Protein AF-A0A9Q3PDU7-F1 (afdb_monomer_lite)

Radius of gyration: 24.01 Å; chains: 1; bounding box: 36×20×65 Å

Sequence (83 aa):
VALANTPDNPAYVPLEAEPQIPIEVINITDIGTEFFEEVRESYEQDTSCHILTSLLDKDCKDTFLLNALDEVWKNSYSEGGFH

Foldseek 3Di:
DDDDLDPPDPPRDPPPPDPPPPDDPVPPPPPDPVNVVVVVVVLVPDPLNVLVCVCVVVVNPPPVSLVVHDPVSSVCVVVPVDD

Secondary structure (DSSP, 8-state):
-PPP--TTSTT---TT------TT--------HHHHHHHHHHHHH-HHHHHHHHHHTTT---HHHHHHS-HHHHHHHHTT---

pLDDT: mean 76.98, std 11.88, range [48.72, 91.0]

Organism: NCBI:txid1389203

Structure (mmCIF, N/CA/C/O backbone):
data_AF-A0A9Q3PDU7-F1
#
_entry.id   AF-A0A9Q3PDU7-F1
#
loop_
_atom_site.group_PDB
_atom_site.id
_atom_site.type_symbol
_atom_site.label_atom_id
_atom_site.label_alt_id
_atom_site.label_comp_id
_atom_site.label_asym_id
_atom_site.label_entity_id
_atom_site.label_seq_id
_atom_site.pdbx_PDB_ins_code
_atom_site.Cartn_x
_atom_site.Cartn_y
_atom_site.Cartn_z
_atom_site.occupancy
_atom_site.B_iso_or_equiv
_atom_site.auth_seq_id
_atom_site.auth_comp_id
_atom_site.auth_asym_id
_atom_site.auth_atom_id
_atom_site.pdbx_PDB_model_num
ATOM 1 N N . VAL A 1 1 ? -10.937 1.268 -43.980 1.00 52.31 1 VAL A N 1
ATOM 2 C CA . VAL A 1 1 ? -9.863 0.721 -44.842 1.00 52.31 1 VAL A CA 1
ATOM 3 C C . VAL A 1 1 ? -8.554 1.252 -44.291 1.00 52.31 1 VAL A C 1
ATOM 5 O O . VAL A 1 1 ? -8.451 2.462 -44.150 1.00 52.31 1 VAL A O 1
ATOM 8 N N . ALA A 1 2 ? -7.631 0.387 -43.872 1.00 61.16 2 ALA A N 1
ATOM 9 C CA . ALA A 1 2 ? -6.310 0.832 -43.427 1.00 61.16 2 ALA A CA 1
ATOM 10 C C . ALA A 1 2 ? -5.482 1.254 -44.652 1.00 61.16 2 ALA A C 1
ATOM 12 O O . ALA A 1 2 ? -5.551 0.591 -45.689 1.00 61.16 2 ALA A O 1
ATOM 13 N N . LEU A 1 3 ? -4.761 2.373 -44.554 1.00 65.56 3 LEU A N 1
ATOM 14 C CA . LEU A 1 3 ? -3.880 2.853 -45.621 1.00 65.56 3 LEU A CA 1
ATOM 15 C C . LEU A 1 3 ? -2.679 1.911 -45.773 1.00 65.56 3 LEU A C 1
ATOM 17 O O . LEU A 1 3 ? -2.199 1.349 -44.789 1.00 65.56 3 LEU A O 1
ATOM 21 N N . ALA A 1 4 ? -2.203 1.738 -47.007 1.00 77.88 4 ALA A N 1
ATOM 22 C CA . ALA A 1 4 ? -1.031 0.918 -47.279 1.00 77.88 4 ALA A CA 1
ATOM 23 C C . ALA A 1 4 ? 0.214 1.507 -46.589 1.00 77.88 4 ALA A C 1
ATOM 25 O O . ALA A 1 4 ? 0.393 2.726 -46.530 1.00 77.88 4 ALA A O 1
ATOM 26 N N . ASN A 1 5 ? 1.079 0.635 -46.069 1.00 72.69 5 ASN A N 1
ATOM 27 C CA . ASN A 1 5 ? 2.359 1.016 -45.472 1.00 72.69 5 ASN A CA 1
ATOM 28 C C . ASN A 1 5 ? 3.403 1.262 -46.578 1.00 72.69 5 ASN A C 1
ATOM 30 O O . ASN A 1 5 ? 4.372 0.521 -46.719 1.00 72.69 5 ASN A O 1
ATOM 34 N N . THR A 1 6 ? 3.138 2.249 -47.434 1.00 82.19 6 THR A N 1
ATOM 35 C CA . THR A 1 6 ? 4.019 2.697 -48.522 1.00 82.19 6 THR A CA 1
ATOM 36 C C . THR A 1 6 ? 4.828 3.917 -48.081 1.00 82.19 6 THR A C 1
ATOM 38 O O . THR A 1 6 ? 4.300 4.690 -47.288 1.00 82.19 6 THR A O 1
ATOM 41 N N . PRO A 1 7 ? 6.040 4.165 -48.611 1.00 78.50 7 PRO A N 1
ATOM 42 C CA . PRO A 1 7 ? 6.877 5.310 -48.219 1.00 78.50 7 PRO A CA 1
ATOM 43 C C . PRO A 1 7 ? 6.204 6.685 -48.349 1.00 78.50 7 PRO A C 1
ATOM 45 O O . PRO A 1 7 ? 6.552 7.612 -47.628 1.00 78.50 7 PRO A O 1
ATOM 48 N N . ASP A 1 8 ? 5.216 6.805 -49.237 1.00 81.00 8 ASP A N 1
ATOM 49 C CA . ASP A 1 8 ? 4.424 8.026 -49.423 1.00 81.00 8 ASP A CA 1
ATOM 50 C C . ASP A 1 8 ? 3.396 8.273 -48.296 1.00 81.00 8 ASP A C 1
ATOM 52 O O . ASP A 1 8 ? 2.774 9.334 -48.233 1.00 81.00 8 ASP A O 1
ATOM 56 N N . ASN A 1 9 ? 3.175 7.296 -47.409 1.00 82.19 9 ASN A N 1
ATOM 57 C CA . ASN A 1 9 ? 2.309 7.429 -46.242 1.00 82.19 9 ASN A CA 1
ATOM 58 C C . ASN A 1 9 ? 3.093 8.121 -45.110 1.00 82.19 9 ASN A C 1
ATOM 60 O O . ASN A 1 9 ? 4.118 7.597 -44.686 1.00 82.19 9 ASN A O 1
ATOM 64 N N . PRO A 1 10 ? 2.623 9.247 -44.547 1.00 76.12 10 PRO A N 1
ATOM 65 C CA . PRO A 1 10 ? 3.310 9.901 -43.429 1.00 76.12 10 PRO A CA 1
ATOM 66 C C . PRO A 1 10 ? 3.374 9.037 -42.157 1.00 76.12 10 PRO A C 1
ATOM 68 O O . PRO A 1 10 ? 4.201 9.295 -41.291 1.00 76.12 10 PRO A O 1
ATOM 71 N N . ALA A 1 11 ? 2.527 8.008 -42.045 1.00 74.81 11 ALA A N 1
ATOM 72 C CA . ALA A 1 11 ? 2.588 6.985 -41.002 1.00 74.81 11 ALA A CA 1
ATOM 73 C C . ALA A 1 11 ? 3.395 5.739 -41.429 1.00 74.81 11 ALA A C 1
ATOM 75 O O . ALA A 1 11 ? 3.224 4.673 -40.838 1.00 74.81 11 ALA A O 1
ATOM 76 N N . TYR A 1 12 ? 4.218 5.843 -42.480 1.00 80.88 12 TYR A N 1
ATOM 77 C CA . TYR A 1 12 ? 5.071 4.757 -42.949 1.00 80.88 12 TYR A CA 1
ATOM 78 C C . TYR A 1 12 ? 6.048 4.335 -41.855 1.00 80.88 12 TYR A C 1
ATOM 80 O O . TYR A 1 12 ? 6.844 5.139 -41.368 1.00 80.88 12 TYR A O 1
ATOM 88 N N . VAL A 1 13 ? 6.008 3.054 -41.504 1.00 76.00 13 VAL A N 1
ATOM 89 C CA . VAL A 1 13 ? 6.980 2.438 -40.602 1.00 76.00 13 VAL A CA 1
ATOM 90 C C . VAL A 1 13 ? 7.702 1.346 -41.387 1.00 76.00 13 VAL A C 1
ATOM 92 O O . VAL A 1 13 ? 7.057 0.362 -41.766 1.00 76.00 13 VAL A O 1
ATOM 95 N N . PRO A 1 14 ? 9.013 1.493 -41.669 1.00 77.88 14 PRO A N 1
ATOM 96 C CA . PRO A 1 14 ? 9.797 0.429 -42.285 1.00 77.88 14 PRO A CA 1
ATOM 97 C C . PRO A 1 14 ? 9.661 -0.855 -41.459 1.00 77.88 14 PRO A C 1
ATOM 99 O O . PRO A 1 14 ? 9.830 -0.814 -40.243 1.00 77.88 14 PRO A O 1
ATOM 102 N N . LEU A 1 15 ? 9.378 -1.996 -42.098 1.00 65.62 15 LEU A N 1
ATOM 103 C CA . LEU A 1 15 ? 9.244 -3.282 -41.388 1.00 65.62 15 LEU A CA 1
ATOM 104 C C . LEU A 1 15 ? 10.523 -3.699 -40.634 1.00 65.62 15 LEU A C 1
ATOM 106 O O . LEU A 1 15 ? 10.450 -4.529 -39.735 1.00 65.62 15 LEU A O 1
ATOM 110 N N . GLU A 1 16 ? 11.669 -3.126 -41.005 1.00 61.75 16 GLU A N 1
ATOM 111 C CA . GLU A 1 16 ? 12.992 -3.376 -40.419 1.00 61.75 16 GLU A CA 1
ATOM 112 C C . GLU A 1 16 ? 13.387 -2.345 -39.352 1.00 61.75 16 GLU A C 1
ATOM 114 O O . GLU A 1 16 ? 14.500 -2.404 -38.833 1.00 61.75 16 GLU A O 1
ATOM 119 N N . ALA A 1 17 ? 12.514 -1.385 -39.022 1.00 57.41 17 ALA A N 1
ATOM 120 C CA . ALA A 1 17 ? 12.772 -0.497 -37.899 1.00 57.41 17 ALA A CA 1
ATOM 121 C C . ALA A 1 17 ? 12.815 -1.352 -36.627 1.00 57.41 17 ALA A C 1
ATOM 123 O O . ALA A 1 17 ? 11.800 -1.919 -36.216 1.00 57.41 17 ALA A O 1
ATOM 124 N N . GLU A 1 18 ? 14.011 -1.474 -36.046 1.00 59.88 18 GLU A N 1
ATOM 125 C CA . GLU A 1 18 ? 14.216 -2.102 -34.746 1.00 59.88 18 GLU A CA 1
ATOM 126 C C . GLU A 1 18 ? 13.163 -1.595 -33.751 1.00 59.88 18 GLU A C 1
ATOM 128 O O . GLU A 1 18 ? 12.738 -0.435 -33.851 1.00 59.88 18 GLU A O 1
ATOM 133 N N . PRO A 1 19 ? 12.708 -2.443 -32.808 1.00 56.78 19 PRO A N 1
ATOM 134 C CA . PRO A 1 19 ? 11.761 -2.017 -31.791 1.00 56.78 19 PRO A CA 1
ATOM 135 C C . PRO A 1 19 ? 12.272 -0.718 -31.176 1.00 56.78 19 PRO A C 1
ATOM 137 O O . PRO A 1 19 ? 13.376 -0.684 -30.635 1.00 56.78 19 PRO A O 1
ATOM 140 N N . GLN A 1 20 ? 11.484 0.354 -31.308 1.00 59.50 20 GLN A N 1
ATOM 141 C CA . GLN A 1 20 ? 11.763 1.608 -30.626 1.00 59.50 20 GLN A CA 1
ATOM 142 C C . GLN A 1 20 ? 11.862 1.267 -29.144 1.00 59.50 20 GLN A C 1
ATOM 144 O O . GLN A 1 20 ? 10.855 0.946 -28.508 1.00 59.50 20 GLN A O 1
ATOM 149 N N . ILE A 1 21 ? 13.094 1.240 -28.635 1.00 56.56 21 ILE A N 1
ATOM 150 C CA . ILE A 1 21 ? 13.370 1.012 -27.225 1.00 56.56 21 ILE A CA 1
ATOM 151 C C . ILE A 1 21 ? 12.525 2.057 -26.486 1.00 56.56 21 ILE A C 1
ATOM 153 O O . ILE A 1 21 ? 12.615 3.239 -26.834 1.00 56.56 21 ILE A O 1
ATOM 157 N N . PRO A 1 22 ? 11.644 1.650 -25.555 1.00 53.75 22 PRO A N 1
ATOM 158 C CA . PRO A 1 22 ? 10.777 2.588 -24.865 1.00 53.75 22 PRO A CA 1
ATOM 159 C C . PRO A 1 22 ? 11.607 3.716 -24.254 1.00 53.75 22 PRO A C 1
ATOM 161 O O . PRO A 1 22 ? 12.677 3.465 -23.697 1.00 53.75 22 PRO A O 1
ATOM 164 N N . ILE A 1 23 ? 11.096 4.938 -24.413 1.00 58.81 23 ILE A N 1
ATOM 165 C CA . ILE A 1 23 ? 11.659 6.206 -23.938 1.00 58.81 23 ILE A CA 1
ATOM 166 C C . ILE A 1 23 ? 12.308 6.008 -22.565 1.00 58.81 23 ILE A C 1
ATOM 168 O O . ILE A 1 23 ? 11.612 5.706 -21.601 1.00 58.81 23 ILE A O 1
ATOM 172 N N . GLU A 1 24 ? 13.636 6.149 -22.535 1.00 57.41 24 GLU A N 1
ATOM 173 C CA . GLU A 1 24 ? 14.486 6.268 -21.347 1.00 57.41 24 GLU A CA 1
ATOM 174 C C . GLU A 1 24 ? 14.013 5.453 -20.137 1.00 57.41 24 GLU A C 1
ATOM 176 O O . GLU A 1 24 ? 13.576 5.987 -19.117 1.00 57.41 24 GLU A O 1
ATOM 181 N N . VAL A 1 25 ? 14.160 4.128 -20.212 1.00 48.72 25 VAL A N 1
ATOM 182 C CA . VAL A 1 25 ? 14.264 3.340 -18.983 1.00 48.72 25 VAL A CA 1
ATOM 183 C C . VAL A 1 25 ? 15.528 3.821 -18.272 1.00 48.72 25 VAL A C 1
ATOM 185 O O . VAL A 1 25 ? 16.637 3.418 -18.624 1.00 48.72 25 VAL A O 1
ATOM 188 N N . ILE A 1 26 ? 15.371 4.716 -17.294 1.00 61.16 26 ILE A N 1
ATOM 189 C CA . ILE A 1 26 ? 16.414 5.013 -16.314 1.00 61.16 26 ILE A CA 1
ATOM 190 C C . ILE A 1 26 ? 16.623 3.713 -15.546 1.00 61.16 26 ILE A C 1
ATOM 192 O O . ILE A 1 26 ? 15.917 3.402 -14.588 1.00 61.16 26 ILE A O 1
ATOM 196 N N . ASN A 1 27 ? 17.556 2.901 -16.028 1.00 51.72 27 ASN A N 1
ATOM 197 C CA . ASN A 1 27 ? 17.968 1.699 -15.340 1.00 51.72 27 ASN A CA 1
ATOM 198 C C . ASN A 1 27 ? 18.864 2.145 -14.188 1.00 51.72 27 ASN A C 1
ATOM 200 O O . ASN A 1 27 ? 20.046 2.421 -14.385 1.00 51.72 27 ASN A O 1
ATOM 204 N N . ILE A 1 28 ? 18.280 2.303 -13.002 1.00 61.25 28 ILE A N 1
ATOM 205 C CA . ILE A 1 28 ? 19.043 2.666 -11.815 1.00 61.25 28 ILE A CA 1
ATOM 206 C C . ILE A 1 28 ? 19.777 1.410 -11.335 1.00 61.25 28 ILE A C 1
ATOM 208 O O . ILE A 1 28 ? 19.271 0.646 -10.520 1.00 61.25 28 ILE A O 1
ATOM 212 N N . THR A 1 29 ? 20.963 1.171 -11.889 1.00 61.78 29 THR A N 1
ATOM 213 C CA . THR A 1 29 ? 21.823 0.028 -11.538 1.00 61.78 29 THR A CA 1
ATOM 214 C C . THR A 1 29 ? 22.690 0.282 -10.311 1.00 61.78 29 THR A C 1
ATOM 216 O O . THR A 1 29 ? 23.238 -0.663 -9.752 1.00 61.78 29 THR A O 1
ATOM 219 N N . ASP A 1 30 ? 22.804 1.546 -9.897 1.00 63.12 30 ASP A N 1
ATOM 220 C CA . ASP A 1 30 ? 23.760 1.991 -8.877 1.00 63.12 30 ASP A CA 1
ATOM 221 C C . ASP A 1 30 ? 23.120 2.174 -7.494 1.00 63.12 30 ASP A C 1
ATOM 223 O O . ASP A 1 30 ? 23.792 2.581 -6.545 1.00 63.12 30 ASP A O 1
ATOM 227 N N . ILE A 1 31 ? 21.825 1.864 -7.347 1.00 69.12 31 ILE A N 1
ATOM 228 C CA . ILE A 1 31 ? 21.237 1.724 -6.015 1.00 69.12 31 ILE A CA 1
ATOM 229 C C . ILE A 1 31 ? 21.786 0.424 -5.429 1.00 69.12 31 ILE A C 1
ATOM 231 O O . ILE A 1 31 ? 21.358 -0.676 -5.782 1.00 69.12 31 ILE A O 1
ATOM 235 N N . GLY A 1 32 ? 22.781 0.573 -4.557 1.00 75.50 32 GLY A N 1
ATOM 236 C CA . GLY A 1 32 ? 23.384 -0.538 -3.840 1.00 75.50 32 GLY A CA 1
ATOM 237 C C . GLY A 1 32 ? 22.359 -1.274 -2.980 1.00 75.50 32 GLY A C 1
ATOM 238 O O . GLY A 1 32 ? 21.382 -0.694 -2.506 1.00 75.50 32 GLY A O 1
ATOM 239 N N . THR A 1 33 ? 22.611 -2.560 -2.747 1.00 79.81 33 THR A N 1
ATOM 240 C CA . THR A 1 33 ? 21.780 -3.424 -1.897 1.00 79.81 33 THR A CA 1
ATOM 241 C C . THR A 1 33 ? 21.516 -2.809 -0.519 1.00 79.81 33 THR A C 1
ATOM 243 O O . THR A 1 33 ? 20.413 -2.950 -0.003 1.00 79.81 33 THR A O 1
ATOM 246 N N . GLU A 1 34 ? 22.488 -2.061 0.012 1.00 82.19 34 GLU A N 1
ATOM 247 C CA . GLU A 1 34 ? 22.414 -1.331 1.284 1.00 82.19 34 GLU A CA 1
ATOM 248 C C . GLU A 1 34 ? 21.210 -0.381 1.359 1.00 82.19 34 GLU A C 1
ATOM 250 O O . GLU A 1 34 ? 20.504 -0.371 2.359 1.00 82.19 34 GLU A O 1
ATOM 255 N N . PHE A 1 35 ? 20.892 0.342 0.279 1.00 85.12 35 PHE A N 1
ATOM 256 C CA . PHE A 1 35 ? 19.717 1.218 0.254 1.00 85.12 35 PHE A CA 1
ATOM 257 C C . PHE A 1 35 ? 18.416 0.421 0.388 1.00 85.12 35 PHE A C 1
ATOM 259 O O . PHE A 1 35 ? 17.515 0.799 1.129 1.00 85.12 35 PHE A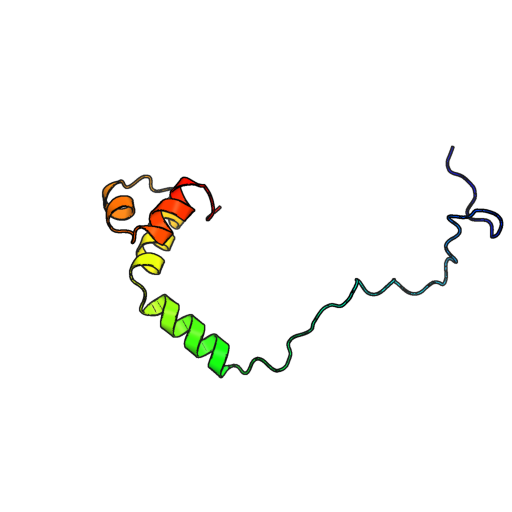 O 1
ATOM 266 N N . PHE A 1 36 ? 18.296 -0.697 -0.331 1.00 83.94 36 PHE A N 1
ATOM 267 C CA . PHE A 1 36 ? 17.095 -1.528 -0.250 1.00 83.94 36 PHE A CA 1
ATOM 268 C C . PHE A 1 36 ? 16.972 -2.232 1.104 1.00 83.94 36 PHE A C 1
ATOM 270 O O . PHE A 1 36 ? 15.856 -2.494 1.551 1.00 83.94 36 PHE A O 1
ATOM 277 N N . GLU A 1 37 ? 18.096 -2.556 1.743 1.00 86.06 37 GLU A N 1
ATOM 278 C CA . GLU A 1 37 ? 18.133 -3.068 3.112 1.00 86.06 37 GLU A CA 1
ATOM 279 C C . GLU A 1 37 ? 17.673 -2.001 4.106 1.00 86.06 37 GLU A C 1
ATOM 281 O O . GLU A 1 37 ? 16.757 -2.273 4.875 1.00 86.06 37 GLU A O 1
ATOM 286 N N . GLU A 1 38 ? 18.188 -0.775 4.010 1.00 86.62 38 GLU A N 1
ATOM 287 C CA . GLU A 1 38 ? 17.776 0.353 4.854 1.00 86.62 38 GLU A CA 1
ATOM 288 C C . GLU A 1 38 ? 16.279 0.667 4.698 1.00 86.62 38 GLU A C 1
ATOM 290 O O . GLU A 1 38 ? 15.553 0.813 5.682 1.00 86.62 38 GLU A O 1
ATOM 295 N N . VAL A 1 39 ? 15.777 0.691 3.460 1.00 86.56 39 VAL A N 1
ATOM 296 C CA . VAL A 1 39 ? 14.346 0.876 3.181 1.00 86.56 39 VAL A CA 1
ATOM 297 C C . VAL A 1 39 ? 13.514 -0.252 3.798 1.00 86.56 39 VAL A C 1
ATOM 299 O O . VAL A 1 39 ? 12.468 0.008 4.392 1.00 86.56 39 VAL A O 1
ATOM 302 N N . ARG A 1 40 ? 13.966 -1.507 3.691 1.00 86.19 40 ARG A N 1
ATOM 303 C CA . ARG A 1 40 ? 13.268 -2.654 4.288 1.00 86.19 40 ARG A CA 1
ATOM 304 C C . ARG A 1 40 ? 13.228 -2.548 5.811 1.00 86.19 40 ARG A C 1
ATOM 306 O O . ARG A 1 40 ? 12.155 -2.707 6.387 1.00 86.19 40 ARG A O 1
ATOM 313 N N . GLU A 1 41 ? 14.357 -2.244 6.445 1.00 89.19 41 GLU A N 1
ATOM 314 C CA . GLU A 1 41 ? 14.437 -2.056 7.897 1.00 89.19 41 GLU A CA 1
ATOM 315 C C . GLU A 1 41 ? 13.538 -0.909 8.370 1.00 89.19 41 GLU A C 1
ATOM 317 O O . GLU A 1 41 ? 12.845 -1.047 9.380 1.00 89.19 41 GLU A O 1
ATOM 322 N N . SER A 1 42 ? 13.472 0.193 7.616 1.00 87.50 42 SER A N 1
ATOM 323 C CA . SER A 1 42 ? 12.572 1.308 7.926 1.00 87.50 42 SER A CA 1
ATOM 324 C C . SER A 1 42 ? 11.108 0.867 7.962 1.00 87.50 42 SER A C 1
ATOM 326 O O . SER A 1 42 ? 10.372 1.284 8.855 1.00 87.50 42 SER A O 1
ATOM 328 N N . TYR A 1 43 ? 10.672 0.023 7.025 1.00 85.19 43 TYR A N 1
ATOM 329 C CA . TYR A 1 43 ? 9.299 -0.488 7.013 1.00 85.19 43 TYR A CA 1
ATOM 330 C C . TYR A 1 43 ? 9.035 -1.506 8.127 1.00 85.19 43 TYR A C 1
ATOM 332 O O . TYR A 1 43 ? 7.931 -1.547 8.666 1.00 85.19 43 TYR A O 1
ATOM 340 N N . GLU A 1 44 ? 10.032 -2.307 8.510 1.00 84.75 44 GLU A N 1
ATOM 341 C CA . GLU A 1 44 ? 9.911 -3.237 9.638 1.00 84.75 44 GLU A CA 1
ATOM 342 C C . GLU A 1 44 ? 9.786 -2.519 10.988 1.00 84.75 44 GLU A C 1
ATOM 344 O O . GLU A 1 44 ? 9.142 -3.042 11.899 1.00 84.75 44 GLU A O 1
ATOM 349 N N . GLN A 1 45 ? 10.360 -1.325 11.128 1.00 87.06 45 GLN A N 1
ATOM 350 C CA . GLN A 1 45 ? 10.265 -0.532 12.356 1.00 87.06 45 GLN A CA 1
ATOM 351 C C . GLN A 1 45 ? 9.031 0.380 12.400 1.00 87.06 45 GLN A C 1
ATOM 353 O O . GLN A 1 45 ? 8.607 0.781 13.487 1.00 87.06 45 GLN A O 1
ATOM 358 N N . ASP A 1 46 ? 8.428 0.695 11.251 1.00 88.12 46 ASP A N 1
ATOM 359 C CA . ASP A 1 46 ? 7.259 1.568 11.184 1.00 88.12 46 ASP A CA 1
ATOM 360 C C . ASP A 1 46 ? 5.969 0.819 11.560 1.00 88.12 46 ASP A C 1
ATOM 362 O O . ASP A 1 46 ? 5.476 -0.074 10.867 1.00 88.12 46 ASP A O 1
ATOM 366 N N . THR A 1 47 ? 5.372 1.229 12.678 1.00 88.56 47 THR A N 1
ATOM 367 C CA . THR A 1 47 ? 4.126 0.645 13.189 1.00 88.56 47 THR A CA 1
ATOM 368 C C . THR A 1 47 ? 2.946 0.886 12.242 1.00 88.56 47 THR A C 1
ATOM 370 O O . THR A 1 47 ? 2.101 -0.001 12.087 1.00 88.56 47 THR A O 1
ATOM 373 N N . SER A 1 48 ? 2.898 2.036 11.561 1.00 88.00 48 SER A N 1
ATOM 374 C CA . SER A 1 48 ? 1.847 2.357 10.589 1.00 88.00 48 SER A CA 1
ATOM 375 C C . SER A 1 48 ? 1.887 1.400 9.394 1.00 88.00 48 SER A C 1
ATOM 377 O O . SER A 1 48 ? 0.830 0.989 8.913 1.00 88.00 48 SER A O 1
ATOM 379 N N . CYS A 1 49 ? 3.074 0.939 8.980 1.00 87.56 49 CYS A N 1
ATOM 380 C CA . CYS A 1 49 ? 3.221 -0.061 7.916 1.00 87.56 49 CYS A CA 1
ATOM 381 C C . CYS A 1 49 ? 2.609 -1.414 8.291 1.00 87.56 49 CYS A C 1
ATOM 383 O O . CYS A 1 49 ? 1.870 -2.011 7.501 1.00 87.56 49 CYS A O 1
ATOM 385 N N . HIS A 1 50 ? 2.852 -1.888 9.513 1.00 88.25 50 HIS A N 1
ATOM 386 C CA . HIS A 1 50 ? 2.279 -3.150 10.001 1.00 88.25 50 HIS A CA 1
ATOM 387 C C . HIS A 1 50 ? 0.757 -3.084 10.139 1.00 88.25 50 HIS A C 1
ATOM 389 O O . HIS A 1 50 ? 0.048 -4.023 9.759 1.00 88.25 50 HIS A O 1
ATOM 395 N N . ILE A 1 51 ? 0.243 -1.963 10.653 1.00 88.94 51 ILE A N 1
ATOM 396 C CA . ILE A 1 51 ? -1.199 -1.716 10.775 1.00 88.94 51 ILE A CA 1
ATOM 397 C C . ILE A 1 51 ? -1.848 -1.688 9.390 1.00 88.94 51 ILE A C 1
ATOM 399 O O . ILE A 1 51 ? -2.861 -2.356 9.180 1.00 88.94 51 ILE A O 1
ATOM 403 N N . LEU A 1 52 ? -1.254 -0.969 8.435 1.00 87.75 52 LEU A N 1
ATOM 404 C CA . LEU A 1 52 ? -1.767 -0.864 7.073 1.00 87.75 52 LEU A CA 1
ATOM 405 C C . LEU A 1 52 ? -1.794 -2.228 6.377 1.00 87.75 52 LEU A C 1
ATOM 407 O O . LEU A 1 52 ? -2.816 -2.608 5.812 1.00 87.75 52 LEU A O 1
ATOM 411 N N . THR A 1 53 ? -0.710 -2.997 6.479 1.00 86.69 53 THR A N 1
ATOM 412 C CA . THR A 1 53 ? -0.642 -4.351 5.909 1.00 86.69 53 THR A CA 1
ATOM 413 C C . THR A 1 53 ? -1.738 -5.242 6.498 1.00 86.69 53 THR A C 1
ATOM 415 O O . THR A 1 53 ? -2.398 -5.976 5.770 1.00 86.69 53 THR A O 1
ATOM 418 N N . SER A 1 54 ? -2.010 -5.116 7.800 1.00 85.81 54 SER A N 1
ATOM 419 C CA . SER A 1 54 ? -3.081 -5.860 8.478 1.00 85.81 54 SER A CA 1
ATOM 420 C C . SER A 1 54 ? -4.492 -5.435 8.047 1.00 85.81 54 SER A C 1
ATOM 422 O O . SER A 1 54 ? -5.395 -6.273 7.999 1.00 85.81 54 SER A O 1
ATOM 424 N N . LEU A 1 55 ? -4.697 -4.147 7.749 1.00 85.38 55 LEU A N 1
ATOM 425 C CA . LEU A 1 55 ? -5.955 -3.626 7.203 1.00 85.38 55 LEU A CA 1
ATOM 426 C C . LEU A 1 55 ? -6.198 -4.163 5.783 1.00 85.38 55 LEU A C 1
ATOM 428 O O . LEU A 1 55 ? -7.307 -4.610 5.485 1.00 85.38 55 LEU A O 1
ATOM 432 N N . LEU A 1 56 ? -5.156 -4.181 4.944 1.00 85.25 56 LEU A N 1
ATOM 433 C CA . LEU A 1 56 ? -5.220 -4.600 3.540 1.00 85.25 56 LEU A CA 1
ATOM 434 C C . LEU A 1 56 ? -5.346 -6.123 3.364 1.00 85.25 56 LEU A C 1
ATOM 436 O O . LEU A 1 56 ? -6.156 -6.572 2.558 1.00 85.25 56 LEU A O 1
ATOM 440 N N . ASP A 1 57 ? -4.621 -6.928 4.148 1.00 82.19 57 ASP A N 1
ATOM 441 C CA . ASP A 1 57 ? -4.594 -8.403 4.037 1.00 82.19 57 ASP A CA 1
ATOM 442 C C . ASP A 1 57 ? -5.963 -9.064 4.308 1.00 82.19 57 ASP A C 1
ATOM 444 O O . ASP A 1 57 ? -6.215 -10.212 3.944 1.00 82.19 57 ASP A O 1
ATOM 448 N N . LYS A 1 58 ? -6.887 -8.337 4.945 1.00 66.06 58 LYS A N 1
ATOM 449 C CA . LYS A 1 58 ? -8.203 -8.857 5.348 1.00 66.06 58 LYS A CA 1
ATOM 450 C C . LYS A 1 58 ? -9.384 -8.032 4.851 1.00 66.06 58 LYS A C 1
ATOM 452 O O . LYS A 1 58 ? -10.507 -8.303 5.281 1.00 66.06 58 LYS A O 1
ATOM 457 N N . ASP A 1 59 ? -9.140 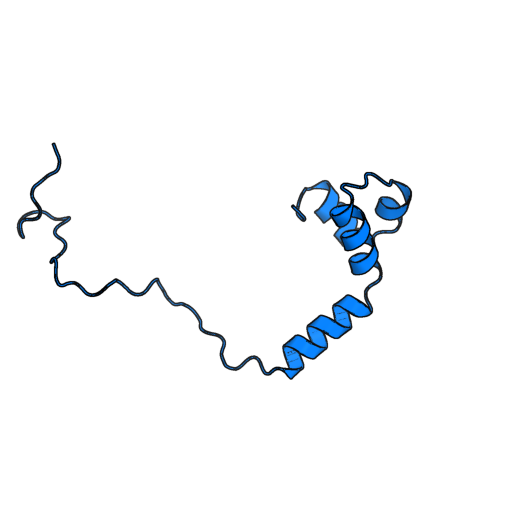-7.022 4.011 1.00 66.69 59 ASP A N 1
ATOM 458 C CA . ASP A 1 59 ? -10.127 -5.983 3.668 1.00 66.69 59 ASP A CA 1
ATOM 459 C C . ASP A 1 59 ? -10.855 -5.489 4.942 1.00 66.69 59 ASP A C 1
ATOM 461 O O . ASP A 1 59 ? -12.079 -5.319 5.035 1.00 66.69 59 ASP A O 1
ATOM 465 N N . CYS A 1 60 ? -10.069 -5.418 6.018 1.00 65.62 60 CYS A N 1
ATOM 466 C CA . CYS A 1 60 ? -10.551 -5.373 7.377 1.00 65.62 60 CYS A CA 1
ATOM 467 C C . CYS A 1 60 ? -10.914 -3.930 7.668 1.00 65.62 60 CYS A C 1
ATOM 469 O O . CYS A 1 60 ? -10.051 -3.087 7.891 1.00 65.62 60 CYS A O 1
ATOM 471 N N . LYS A 1 61 ? -12.212 -3.627 7.691 1.00 72.00 61 LYS A N 1
ATOM 472 C CA . LYS A 1 61 ? -12.727 -2.307 8.086 1.00 72.00 61 LYS A CA 1
ATOM 473 C C . LYS A 1 61 ? -12.663 -2.109 9.604 1.00 72.00 61 LYS A C 1
ATOM 475 O O . LYS A 1 61 ? -13.611 -1.605 10.206 1.00 72.00 61 LYS A O 1
ATOM 480 N N . ASP A 1 62 ? -11.575 -2.548 10.235 1.00 80.12 62 ASP A N 1
ATOM 481 C CA . ASP A 1 62 ? -11.362 -2.374 11.662 1.00 80.12 62 ASP A CA 1
ATOM 482 C C . ASP A 1 62 ? -11.033 -0.910 11.947 1.00 80.12 62 ASP A C 1
ATOM 484 O O . ASP A 1 62 ? -9.918 -0.418 11.768 1.00 80.12 62 ASP A O 1
ATOM 488 N N . THR A 1 63 ? -12.060 -0.207 12.413 1.00 81.50 63 THR A N 1
ATOM 489 C CA . THR A 1 63 ? -11.988 1.197 12.804 1.00 81.50 63 THR A CA 1
ATOM 490 C C . THR A 1 63 ? -10.979 1.458 13.919 1.00 81.50 63 THR A C 1
ATOM 492 O O . THR A 1 63 ? -10.510 2.585 14.041 1.00 81.50 63 THR A O 1
ATOM 495 N N . PHE A 1 64 ? -10.638 0.461 14.741 1.00 84.50 64 PHE A N 1
ATOM 496 C CA . PHE A 1 64 ? -9.626 0.621 15.779 1.00 84.50 64 PHE A CA 1
ATOM 497 C C . PHE A 1 64 ? -8.234 0.733 15.157 1.00 84.50 64 PHE A C 1
ATOM 499 O O . PHE A 1 64 ? -7.534 1.712 15.405 1.00 84.50 64 PHE A O 1
ATOM 506 N N . LEU A 1 65 ? -7.880 -0.210 14.282 1.00 83.94 65 LEU A N 1
ATOM 507 C CA . LEU A 1 65 ? -6.618 -0.188 13.541 1.00 83.94 65 LEU A CA 1
ATOM 508 C C . LEU A 1 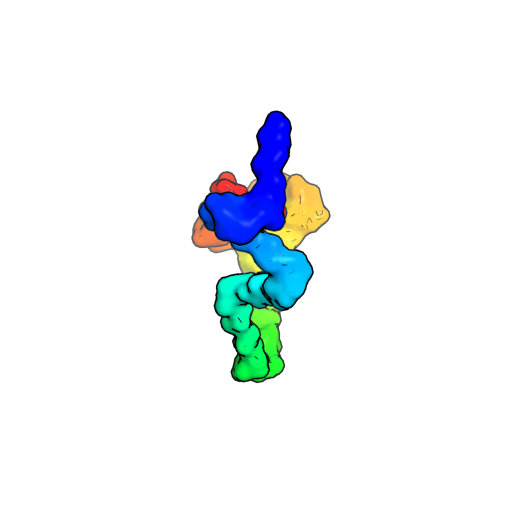65 ? -6.509 1.057 12.656 1.00 83.94 65 LEU A C 1
ATOM 510 O O . LEU A 1 65 ? -5.483 1.727 12.643 1.00 83.94 65 LEU A O 1
ATOM 514 N N . LEU A 1 66 ? -7.602 1.444 12.003 1.00 85.88 66 LEU A N 1
ATOM 515 C CA . LEU A 1 66 ? -7.646 2.639 11.160 1.00 85.88 66 LEU A CA 1
ATOM 516 C C . LEU A 1 66 ? -7.463 3.945 11.953 1.00 85.88 66 LEU A C 1
ATOM 518 O O . LEU A 1 66 ? -6.964 4.933 11.423 1.00 85.88 66 LEU A O 1
ATOM 522 N N . ASN A 1 67 ? -7.859 3.967 13.227 1.00 86.81 67 ASN A N 1
ATOM 523 C CA . ASN A 1 67 ? -7.609 5.097 14.123 1.00 86.81 67 ASN A CA 1
ATOM 524 C C . ASN A 1 67 ? -6.217 5.067 14.765 1.00 86.81 67 ASN A C 1
ATOM 526 O O . ASN A 1 67 ? -5.792 6.097 15.278 1.00 86.81 67 ASN A O 1
ATOM 530 N N . ALA A 1 68 ? -5.541 3.919 14.748 1.00 88.44 68 ALA A N 1
ATOM 531 C CA . ALA A 1 68 ? -4.173 3.766 15.228 1.00 88.44 68 ALA A CA 1
ATOM 532 C C . ALA A 1 68 ? -3.119 4.129 14.167 1.00 88.44 68 ALA A C 1
ATOM 534 O O . ALA A 1 68 ? -1.949 4.254 14.513 1.00 88.44 68 ALA A O 1
ATOM 535 N N . LEU A 1 69 ? -3.522 4.309 12.902 1.00 88.44 69 LEU A N 1
ATOM 536 C CA . LEU A 1 69 ? -2.669 4.880 11.861 1.00 88.44 69 LEU A CA 1
ATOM 537 C C . LEU A 1 69 ? -2.359 6.347 12.153 1.00 88.44 69 LEU A C 1
ATOM 539 O O . LEU A 1 69 ? -3.244 7.121 12.532 1.00 88.44 69 LEU A O 1
ATOM 543 N N . ASP A 1 70 ? -1.128 6.742 11.849 1.00 91.00 70 ASP A N 1
ATOM 544 C CA . ASP A 1 70 ? -0.766 8.151 11.791 1.00 91.00 70 ASP A CA 1
ATOM 545 C C . ASP A 1 70 ? -1.616 8.895 10.750 1.00 91.00 70 ASP A C 1
ATOM 547 O O . ASP A 1 70 ? -2.018 8.336 9.724 1.00 91.00 70 ASP A O 1
ATOM 551 N N . GLU A 1 71 ? -1.872 10.186 10.986 1.00 88.12 71 GLU A N 1
ATOM 552 C CA . GLU A 1 71 ? -2.793 10.988 10.163 1.00 88.12 71 GLU A CA 1
ATOM 553 C C . GLU A 1 71 ? -2.476 10.940 8.665 1.00 88.12 71 GLU A C 1
ATOM 555 O O . GLU A 1 71 ? -3.386 10.816 7.847 1.00 88.12 71 GLU A O 1
ATOM 560 N N . VAL A 1 72 ? -1.193 11.003 8.298 1.00 88.44 72 VAL A N 1
ATOM 561 C CA . VAL A 1 72 ? -0.760 10.992 6.892 1.00 88.44 72 VAL A CA 1
ATOM 562 C C . VAL A 1 72 ? -1.182 9.694 6.200 1.00 88.44 72 VAL A C 1
ATOM 564 O O . VAL A 1 72 ? -1.752 9.718 5.109 1.00 88.44 72 VAL A O 1
ATOM 567 N N . TRP A 1 73 ? -0.959 8.561 6.864 1.00 88.62 73 TRP A N 1
ATOM 568 C CA . TRP A 1 73 ? -1.303 7.234 6.358 1.00 88.62 73 TRP A CA 1
ATOM 569 C C . TRP A 1 73 ? -2.810 7.025 6.315 1.00 88.62 73 TRP A C 1
ATOM 571 O O . TRP A 1 73 ? -3.342 6.495 5.341 1.00 88.62 73 TRP A O 1
ATOM 581 N N . LYS A 1 74 ? -3.508 7.491 7.351 1.00 88.50 74 LYS A N 1
ATOM 582 C CA . LYS A 1 74 ? -4.963 7.419 7.455 1.00 88.50 74 LYS A CA 1
ATOM 583 C C . LYS A 1 74 ? -5.657 8.188 6.332 1.00 88.50 74 LYS A C 1
ATOM 585 O O . LYS A 1 74 ? -6.590 7.657 5.730 1.00 88.50 74 LYS A O 1
ATOM 590 N N . ASN A 1 75 ? -5.185 9.397 6.026 1.00 88.81 75 ASN A N 1
ATOM 591 C CA . ASN A 1 75 ? -5.711 10.206 4.926 1.00 88.81 75 ASN A CA 1
ATOM 592 C C . ASN A 1 75 ? -5.522 9.477 3.594 1.00 88.81 75 ASN A C 1
ATOM 594 O O . ASN A 1 75 ? -6.504 9.216 2.899 1.00 88.81 75 ASN A O 1
ATOM 598 N N . SER A 1 76 ? -4.294 9.031 3.313 1.00 86.94 76 SER A N 1
ATOM 599 C CA . SER A 1 76 ? -3.964 8.303 2.085 1.00 86.94 76 SER A CA 1
ATOM 600 C C . SER A 1 76 ? -4.779 7.004 1.938 1.00 86.94 76 SER A C 1
ATOM 602 O O . SER A 1 76 ? -5.290 6.701 0.863 1.00 86.94 76 SER A O 1
ATOM 604 N N . TYR A 1 77 ? -5.019 6.273 3.033 1.00 86.38 77 TYR A N 1
ATOM 605 C CA . TYR A 1 77 ? -5.901 5.100 3.038 1.00 86.38 77 TYR A CA 1
ATOM 606 C C . TYR A 1 77 ? -7.361 5.448 2.740 1.00 86.38 77 TYR A C 1
ATOM 608 O O . TYR A 1 77 ? -7.999 4.777 1.931 1.00 86.38 77 TYR A O 1
ATOM 616 N N . SER A 1 78 ? -7.898 6.510 3.344 1.00 83.88 78 SER A N 1
ATOM 617 C CA . SER A 1 78 ? -9.288 6.926 3.114 1.00 83.88 78 SER A CA 1
ATOM 618 C C . SER A 1 78 ? -9.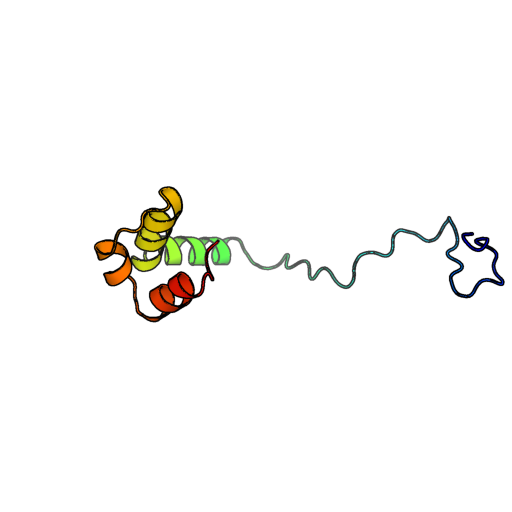546 7.450 1.696 1.00 83.88 78 SER A C 1
ATOM 620 O O . SER A 1 78 ? -10.656 7.310 1.185 1.00 83.88 78 SER A O 1
ATOM 622 N N . GLU A 1 79 ? -8.518 8.003 1.051 1.00 87.94 79 GLU A N 1
ATOM 623 C CA . GLU A 1 79 ? -8.542 8.466 -0.342 1.00 87.94 79 GLU A CA 1
ATOM 624 C C . GLU A 1 79 ? -8.353 7.336 -1.361 1.00 87.94 79 GLU A C 1
ATOM 626 O O . GLU A 1 79 ? -8.531 7.550 -2.559 1.00 87.94 79 GLU A O 1
ATOM 631 N N . GLY A 1 80 ? -8.016 6.130 -0.8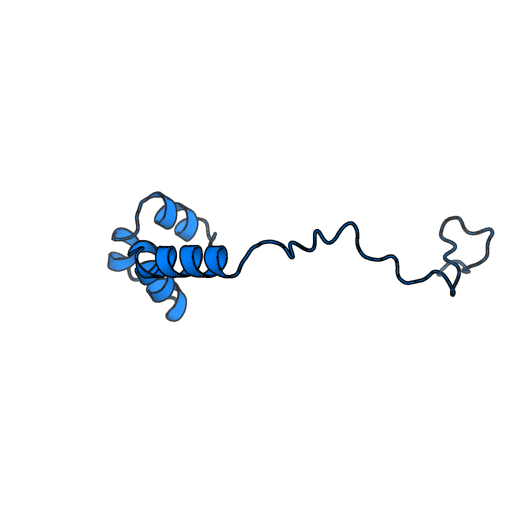99 1.00 81.25 80 GLY A N 1
ATOM 632 C CA . GLY A 1 80 ? -7.759 4.996 -1.771 1.00 81.25 80 GLY A CA 1
ATOM 633 C C . GLY A 1 80 ? -6.354 4.953 -2.371 1.00 81.25 80 GLY A C 1
ATOM 634 O O . GLY A 1 80 ? -6.142 4.371 -3.428 1.00 81.25 80 GLY A O 1
ATOM 635 N N . GLY A 1 81 ? -5.368 5.540 -1.697 1.00 77.12 81 GLY A N 1
ATOM 636 C CA . GLY A 1 81 ? -3.960 5.469 -2.097 1.00 77.12 81 GLY A CA 1
ATOM 637 C C . GLY A 1 81 ? -3.337 4.070 -1.984 1.00 77.12 81 GLY A C 1
ATOM 638 O O . GLY A 1 81 ? -2.260 3.845 -2.529 1.00 77.12 81 GLY A O 1
ATOM 639 N N . PHE A 1 82 ? -4.005 3.133 -1.302 1.00 72.62 82 PHE A N 1
ATOM 640 C CA . PHE A 1 82 ? -3.560 1.749 -1.124 1.00 72.62 82 PHE A CA 1
ATOM 641 C C . PHE A 1 82 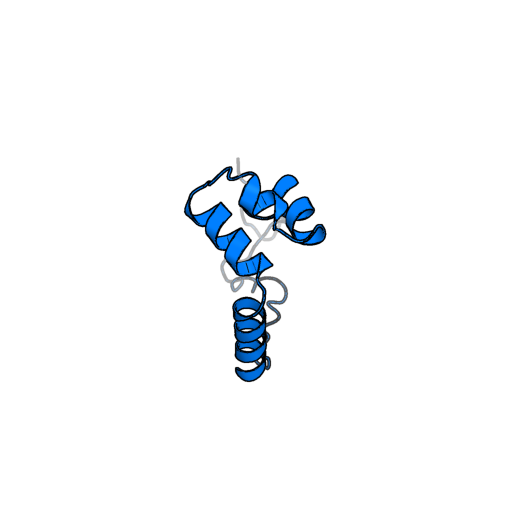? -4.659 0.803 -1.632 1.00 72.62 82 PHE A C 1
ATOM 643 O O . PHE A 1 82 ? -5.670 0.601 -0.955 1.00 72.62 82 PHE A O 1
ATOM 650 N N . HIS A 1 83 ? -4.513 0.309 -2.863 1.00 58.00 83 HIS A N 1
ATOM 651 C CA . HIS A 1 83 ? -5.440 -0.593 -3.563 1.00 58.00 83 HIS A CA 1
ATOM 652 C C . HIS A 1 83 ? -4.688 -1.813 -4.080 1.00 58.00 83 HIS A C 1
ATOM 654 O O . HIS A 1 83 ? -3.538 -1.622 -4.538 1.00 58.00 83 HIS A O 1
#